Protein AF-A0A8F1MCC5-F1 (afdb_monomer)

Structure (mmCIF, N/CA/C/O backbone):
data_AF-A0A8F1MCC5-F1
#
_entry.id   AF-A0A8F1MCC5-F1
#
loop_
_atom_site.group_PDB
_atom_site.id
_atom_site.type_symbol
_atom_site.label_atom_id
_atom_site.label_alt_id
_atom_site.label_comp_id
_atom_site.label_asym_id
_atom_site.label_entity_id
_atom_site.label_seq_id
_atom_site.pdbx_PDB_ins_code
_atom_site.Cartn_x
_atom_site.Cartn_y
_atom_site.Cartn_z
_atom_site.occupancy
_atom_site.B_iso_or_equiv
_atom_site.auth_seq_id
_atom_site.auth_comp_id
_atom_site.auth_asym_id
_atom_site.auth_atom_id
_atom_site.pdbx_PDB_model_num
ATOM 1 N N . MET A 1 1 ? 9.339 -2.894 -1.973 1.00 56.00 1 MET A N 1
ATOM 2 C CA . MET A 1 1 ? 10.400 -3.174 -2.968 1.00 56.00 1 MET A CA 1
ATOM 3 C C . MET A 1 1 ? 11.684 -3.746 -2.362 1.00 56.00 1 MET A C 1
ATOM 5 O O . MET A 1 1 ? 11.947 -4.921 -2.570 1.00 56.00 1 MET A O 1
ATOM 9 N N . LYS A 1 2 ? 12.449 -2.987 -1.554 1.00 59.28 2 LYS A N 1
ATOM 10 C CA . LYS A 1 2 ? 13.795 -3.384 -1.066 1.00 59.28 2 LYS A CA 1
ATOM 11 C C . LYS A 1 2 ? 13.889 -4.766 -0.383 1.00 59.28 2 LYS A C 1
ATOM 13 O O . LYS A 1 2 ? 14.909 -5.434 -0.511 1.00 59.28 2 LYS A O 1
ATOM 18 N N . ARG A 1 3 ? 12.839 -5.208 0.322 1.00 62.56 3 ARG A N 1
ATOM 19 C CA . ARG A 1 3 ? 12.808 -6.501 1.039 1.00 62.56 3 ARG A CA 1
ATOM 20 C C . ARG A 1 3 ? 12.649 -7.729 0.130 1.00 62.56 3 ARG A C 1
ATOM 22 O O . ARG A 1 3 ? 13.221 -8.765 0.442 1.00 62.56 3 ARG A O 1
ATOM 29 N N . ASN A 1 4 ? 11.917 -7.619 -0.981 1.00 60.75 4 ASN A N 1
ATOM 30 C CA . ASN A 1 4 ? 11.568 -8.782 -1.811 1.00 60.75 4 ASN A CA 1
ATOM 31 C C . ASN A 1 4 ? 12.645 -9.102 -2.855 1.00 60.75 4 ASN A C 1
ATOM 33 O O . ASN A 1 4 ? 12.906 -10.270 -3.115 1.00 60.75 4 AS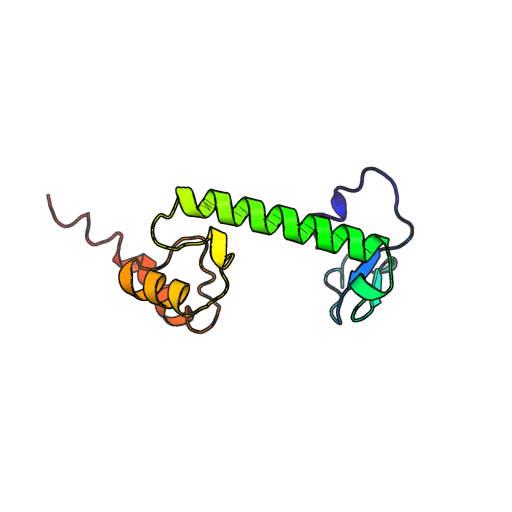N A O 1
ATOM 37 N N . VAL A 1 5 ? 13.336 -8.084 -3.381 1.00 58.53 5 VAL A N 1
ATOM 38 C CA . VAL A 1 5 ? 14.385 -8.269 -4.403 1.00 58.53 5 VAL A CA 1
ATOM 39 C C . VAL A 1 5 ? 15.598 -9.038 -3.857 1.00 58.53 5 VAL A C 1
ATOM 41 O O . VAL A 1 5 ? 16.221 -9.807 -4.575 1.00 58.53 5 VAL A O 1
ATOM 44 N N . ARG A 1 6 ? 15.895 -8.919 -2.554 1.00 56.53 6 ARG A N 1
ATOM 45 C CA . ARG A 1 6 ? 16.997 -9.650 -1.896 1.00 56.53 6 ARG A CA 1
ATOM 46 C C . ARG A 1 6 ? 16.755 -11.156 -1.730 1.00 56.53 6 ARG A C 1
ATOM 48 O O . ARG A 1 6 ? 17.698 -11.873 -1.427 1.00 56.53 6 ARG A O 1
ATOM 55 N N . LYS A 1 7 ? 15.509 -11.627 -1.865 1.00 55.47 7 LYS A N 1
ATOM 56 C CA . LYS A 1 7 ? 15.119 -13.025 -1.607 1.00 55.47 7 LYS A CA 1
ATOM 57 C C . LYS A 1 7 ? 15.023 -13.890 -2.869 1.00 55.47 7 LYS A C 1
ATOM 59 O O . LYS A 1 7 ? 14.708 -15.071 -2.749 1.00 55.47 7 LYS A O 1
ATOM 64 N N . ALA A 1 8 ? 15.274 -13.341 -4.059 1.00 59.31 8 ALA A N 1
ATOM 65 C CA . ALA A 1 8 ? 15.304 -14.136 -5.282 1.00 59.31 8 ALA A CA 1
ATOM 66 C C . ALA A 1 8 ? 16.492 -15.118 -5.227 1.00 59.31 8 ALA A C 1
ATOM 68 O O . ALA A 1 8 ? 17.647 -14.711 -5.235 1.00 59.31 8 ALA A O 1
ATOM 69 N N . ALA A 1 9 ? 16.202 -16.419 -5.128 1.00 50.72 9 ALA A N 1
ATOM 70 C CA . ALA A 1 9 ? 17.196 -17.488 -4.961 1.00 50.72 9 ALA A CA 1
ATOM 71 C C . ALA A 1 9 ? 18.005 -17.809 -6.238 1.00 50.72 9 ALA A C 1
ATOM 73 O O . ALA A 1 9 ? 18.853 -18.698 -6.229 1.00 50.72 9 ALA A O 1
ATOM 74 N N . ARG A 1 10 ? 17.745 -17.102 -7.343 1.00 63.19 10 ARG A N 1
ATOM 75 C CA . ARG A 1 10 ? 18.512 -17.154 -8.592 1.00 63.19 10 ARG A CA 1
ATOM 76 C C . ARG A 1 10 ? 18.919 -15.736 -8.971 1.00 63.19 10 ARG A C 1
ATOM 78 O O . ARG A 1 10 ? 18.195 -14.791 -8.657 1.00 63.19 10 ARG A O 1
ATOM 85 N N . GLY A 1 11 ? 20.068 -15.608 -9.634 1.00 74.94 11 GLY A N 1
ATOM 86 C CA . GLY A 1 11 ? 20.470 -14.346 -10.249 1.00 74.94 11 GLY A CA 1
ATOM 87 C C . GLY A 1 11 ? 19.369 -13.822 -11.174 1.00 74.94 11 GLY A C 1
ATOM 88 O O . GLY A 1 11 ? 18.619 -14.606 -11.756 1.00 74.94 11 GLY A O 1
ATOM 89 N N . PHE A 1 12 ? 19.249 -12.504 -11.256 1.00 83.75 12 PHE A N 1
ATOM 90 C CA . PHE A 1 12 ? 18.375 -11.807 -12.191 1.00 83.75 12 PHE A CA 1
ATOM 91 C C . PHE A 1 12 ? 19.237 -10.876 -13.037 1.00 83.75 12 PHE A C 1
ATOM 93 O O . PHE A 1 12 ? 20.212 -10.310 -12.537 1.00 83.75 12 PHE A O 1
ATOM 100 N N . ASP A 1 13 ? 18.854 -10.709 -14.294 1.00 89.81 13 ASP A N 1
ATOM 101 C CA . ASP A 1 13 ? 19.545 -9.818 -15.227 1.00 89.81 13 ASP A CA 1
ATOM 102 C C . ASP A 1 13 ? 18.917 -8.416 -15.237 1.00 89.81 13 ASP A C 1
ATOM 104 O O . ASP A 1 13 ? 19.599 -7.427 -15.496 1.00 89.81 13 ASP A O 1
ATOM 108 N N . GLU A 1 14 ? 17.631 -8.318 -14.884 1.00 93.38 14 GLU A N 1
ATOM 109 C CA . GLU A 1 14 ? 16.857 -7.076 -14.887 1.00 93.38 14 GLU A CA 1
ATOM 110 C C . GLU A 1 14 ? 15.805 -7.060 -13.763 1.00 93.38 14 GLU A C 1
ATOM 112 O O . GLU A 1 14 ? 15.252 -8.091 -13.369 1.00 93.38 14 GLU A O 1
ATOM 117 N N . ILE A 1 15 ? 15.512 -5.863 -13.252 1.00 94.81 15 ILE A N 1
ATOM 118 C CA . ILE A 1 15 ? 14.426 -5.556 -12.324 1.00 94.81 15 ILE A CA 1
ATOM 119 C C . ILE A 1 15 ? 13.526 -4.510 -12.981 1.00 94.81 15 ILE A C 1
ATOM 121 O O . ILE A 1 15 ? 13.887 -3.339 -13.084 1.00 94.81 1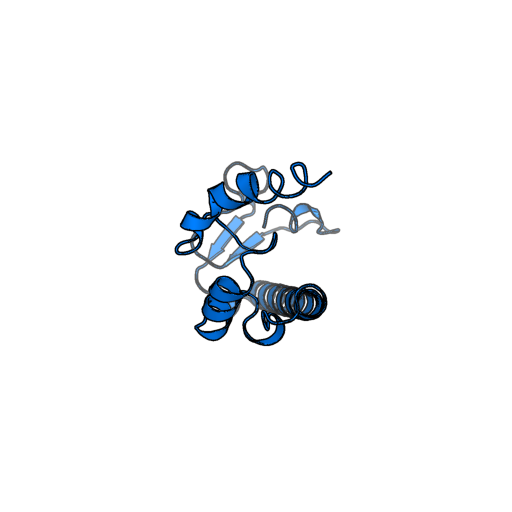5 ILE A O 1
ATOM 125 N N . ILE A 1 16 ? 12.309 -4.907 -13.340 1.00 96.25 16 ILE A N 1
ATOM 126 C CA . ILE A 1 16 ? 11.307 -3.984 -13.878 1.00 96.25 16 ILE A CA 1
ATOM 127 C C . ILE A 1 16 ? 10.402 -3.512 -12.737 1.00 96.25 16 ILE A C 1
ATOM 129 O O . ILE A 1 16 ? 9.847 -4.324 -11.992 1.00 96.25 16 ILE A O 1
ATOM 133 N N . ILE A 1 17 ? 10.264 -2.195 -12.581 1.00 96.06 17 ILE A N 1
ATOM 134 C CA . ILE A 1 17 ? 9.399 -1.566 -11.575 1.00 96.06 17 ILE A CA 1
ATOM 135 C C . ILE A 1 17 ? 8.263 -0.835 -12.284 1.00 96.06 17 ILE A C 1
ATOM 137 O O . ILE A 1 17 ? 8.507 0.065 -13.088 1.00 96.06 17 ILE A O 1
ATOM 141 N N . ASP A 1 18 ? 7.029 -1.188 -11.927 1.00 96.94 18 ASP A N 1
ATOM 142 C CA . ASP A 1 18 ? 5.856 -0.423 -12.336 1.00 96.94 18 ASP A CA 1
ATOM 143 C C . ASP A 1 18 ? 5.801 0.940 -11.628 1.00 96.94 18 ASP A C 1
ATOM 145 O O . ASP A 1 18 ? 5.911 1.026 -10.400 1.00 96.94 18 ASP A O 1
ATOM 149 N N . GLY A 1 19 ? 5.617 2.004 -12.409 1.00 95.69 19 GLY A N 1
ATOM 150 C CA . GLY A 1 19 ? 5.400 3.365 -11.928 1.00 95.69 19 GLY A CA 1
ATOM 151 C C . GLY A 1 19 ? 6.407 4.369 -12.481 1.00 95.69 19 GLY A C 1
ATOM 152 O O . GLY A 1 19 ? 6.895 4.235 -13.597 1.00 95.69 19 GLY A O 1
ATOM 153 N N . THR A 1 20 ? 6.682 5.418 -11.705 1.00 95.81 20 THR A N 1
ATOM 154 C CA . THR A 1 20 ? 7.567 6.533 -12.097 1.00 95.81 20 THR A CA 1
ATOM 155 C C . THR A 1 20 ? 8.733 6.746 -11.132 1.00 95.81 20 THR A C 1
ATOM 157 O O . THR A 1 20 ? 9.546 7.645 -11.328 1.00 95.81 20 THR A O 1
ATOM 160 N N . VAL A 1 21 ? 8.827 5.933 -10.077 1.00 95.06 21 VAL A N 1
ATOM 161 C CA . VAL A 1 21 ? 9.786 6.123 -8.983 1.00 95.06 21 VAL A CA 1
ATOM 162 C C . VAL A 1 21 ? 10.734 4.935 -8.896 1.00 95.06 21 VAL A C 1
ATOM 164 O O . VAL A 1 21 ? 10.308 3.793 -8.716 1.00 95.06 21 VAL A O 1
ATOM 167 N N . ASN A 1 22 ? 12.038 5.214 -8.927 1.00 94.38 22 ASN A N 1
ATOM 168 C CA . ASN A 1 22 ? 13.056 4.210 -8.652 1.00 94.38 22 ASN A CA 1
ATOM 169 C C . ASN A 1 22 ? 13.259 4.018 -7.142 1.00 94.38 22 ASN A C 1
ATOM 171 O O . ASN A 1 22 ? 14.052 4.699 -6.495 1.00 94.38 22 ASN A O 1
ATOM 175 N N . PHE A 1 23 ? 12.576 3.025 -6.574 1.00 92.44 23 PHE A N 1
ATOM 176 C CA . PHE A 1 23 ? 12.710 2.670 -5.156 1.00 92.44 23 PHE A CA 1
ATOM 177 C C . PHE A 1 23 ? 14.057 2.028 -4.776 1.00 92.44 23 PHE A C 1
ATOM 179 O O . PHE A 1 23 ? 14.296 1.771 -3.589 1.00 92.44 23 PHE A O 1
ATOM 186 N N . LEU A 1 24 ? 14.910 1.719 -5.755 1.00 93.62 24 LEU A N 1
ATOM 187 C CA . LEU A 1 24 ? 16.239 1.137 -5.564 1.00 93.62 24 LEU A CA 1
ATOM 188 C C . LEU A 1 24 ? 17.368 2.124 -5.891 1.00 93.62 24 LEU A C 1
ATOM 190 O O . LEU A 1 24 ? 18.528 1.713 -5.859 1.00 93.62 24 LEU A O 1
ATOM 194 N N . ALA A 1 25 ? 17.047 3.398 -6.133 1.00 93.88 25 ALA A N 1
ATOM 195 C CA . ALA A 1 25 ? 18.040 4.453 -6.296 1.00 93.88 25 ALA A CA 1
ATOM 196 C C . ALA A 1 25 ? 19.002 4.505 -5.094 1.00 93.88 25 ALA A C 1
ATOM 198 O O . ALA A 1 25 ? 18.587 4.348 -3.937 1.00 93.88 25 ALA A O 1
ATOM 199 N N . GLY A 1 26 ? 20.294 4.676 -5.373 1.00 93.56 26 GLY A N 1
ATOM 200 C CA . GLY A 1 26 ? 21.375 4.669 -4.389 1.00 93.56 26 GLY A CA 1
ATOM 201 C C . GLY A 1 26 ? 21.703 3.287 -3.814 1.00 93.56 26 GLY A C 1
ATOM 202 O O . GLY A 1 26 ? 22.382 3.195 -2.792 1.00 93.56 26 GLY A O 1
ATOM 203 N N . THR A 1 27 ? 21.211 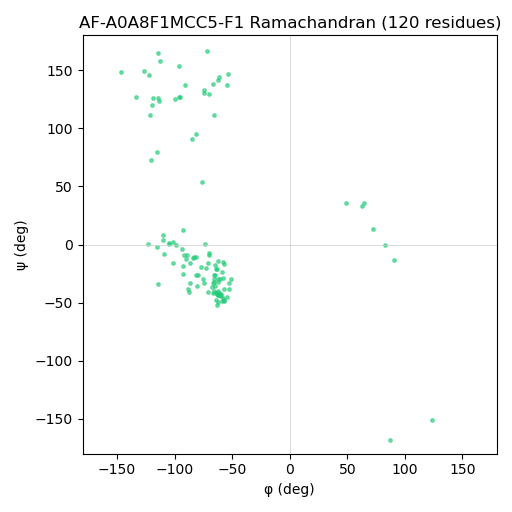2.197 -4.413 1.00 93.50 27 THR A N 1
ATOM 204 C CA . THR A 1 27 ? 21.539 0.825 -3.987 1.00 93.50 27 THR A CA 1
ATOM 205 C C . THR A 1 27 ? 22.368 0.101 -5.050 1.00 93.50 27 THR A C 1
ATOM 207 O O . THR A 1 27 ? 22.246 0.422 -6.229 1.00 93.50 27 THR A O 1
ATOM 210 N N . PRO A 1 28 ? 23.134 -0.954 -4.701 1.00 92.06 28 PRO A N 1
ATOM 211 C CA . PRO A 1 28 ? 23.875 -1.752 -5.691 1.00 92.06 28 PRO A CA 1
ATOM 212 C C . PRO A 1 28 ? 23.006 -2.392 -6.784 1.00 92.06 28 PRO A C 1
ATOM 214 O O . PRO A 1 28 ? 23.528 -2.883 -7.782 1.00 92.06 28 PRO A O 1
ATOM 217 N N . LEU A 1 29 ? 21.688 -2.425 -6.570 1.00 92.25 29 LEU A N 1
ATOM 218 C CA . LEU A 1 29 ? 20.715 -2.994 -7.491 1.00 92.25 29 LEU A CA 1
ATOM 219 C C . LEU A 1 29 ? 20.249 -2.003 -8.556 1.00 92.25 29 LEU A C 1
ATOM 221 O O . LEU A 1 29 ? 19.675 -2.437 -9.545 1.00 92.25 29 LEU A O 1
ATOM 225 N N . GLU A 1 30 ? 20.494 -0.703 -8.368 1.00 94.88 30 GLU A N 1
ATOM 226 C CA . GLU A 1 30 ? 20.030 0.364 -9.261 1.00 94.88 30 GLU A CA 1
ATOM 227 C C . GLU A 1 30 ? 20.419 0.127 -10.722 1.00 94.88 30 GLU A C 1
ATOM 229 O O . GLU A 1 30 ? 19.604 0.345 -11.610 1.00 94.88 30 GLU A O 1
ATOM 234 N N . LYS A 1 31 ? 21.621 -0.409 -10.967 1.00 93.75 31 LYS A N 1
ATOM 235 C CA . LYS A 1 31 ? 22.122 -0.724 -12.315 1.00 93.75 31 LYS A CA 1
ATOM 236 C C . LYS A 1 31 ? 21.303 -1.768 -13.086 1.00 93.75 31 LYS A C 1
ATOM 238 O O . LYS A 1 31 ? 21.511 -1.910 -14.282 1.00 93.75 31 LYS A O 1
ATOM 243 N N . TYR A 1 32 ? 20.422 -2.507 -12.413 1.00 94.94 32 TYR A N 1
ATOM 244 C CA . TYR A 1 32 ? 19.540 -3.499 -13.034 1.00 94.94 32 TYR A CA 1
ATOM 245 C C . TYR A 1 32 ? 18.111 -2.976 -13.217 1.00 94.94 32 TYR A C 1
ATOM 247 O O . TYR A 1 32 ? 17.240 -3.749 -13.598 1.00 94.94 32 TYR A O 1
ATOM 255 N N . VAL A 1 33 ? 17.824 -1.717 -12.866 1.00 95.94 33 VAL A N 1
ATOM 256 C CA . VAL A 1 33 ? 16.448 -1.223 -12.758 1.00 95.94 33 VAL A CA 1
ATOM 257 C C . VAL A 1 33 ? 15.982 -0.513 -14.018 1.00 95.94 33 VAL A C 1
ATOM 259 O O . VAL A 1 33 ? 16.554 0.498 -14.416 1.00 95.94 33 VAL A O 1
ATOM 262 N N . THR A 1 34 ? 14.839 -0.963 -14.524 1.00 96.56 34 THR A N 1
ATOM 263 C CA . THR A 1 34 ? 14.056 -0.274 -15.551 1.00 96.56 34 THR A CA 1
ATOM 264 C C . THR A 1 34 ? 12.715 0.159 -14.950 1.00 96.56 34 THR A C 1
ATOM 266 O O . THR A 1 34 ? 11.989 -0.653 -14.370 1.00 96.56 34 THR A O 1
ATOM 269 N N . ILE A 1 35 ? 12.380 1.449 -15.060 1.00 97.12 35 ILE A N 1
ATOM 270 C CA . ILE A 1 35 ? 11.098 2.006 -14.598 1.00 97.12 35 ILE A CA 1
ATOM 271 C C . ILE A 1 35 ? 10.162 2.149 -15.793 1.00 97.12 35 ILE A C 1
ATOM 273 O O . ILE A 1 35 ? 10.510 2.810 -16.770 1.00 97.12 35 ILE A O 1
ATOM 277 N N . ILE A 1 36 ? 8.973 1.556 -15.711 1.00 96.81 36 ILE A N 1
ATOM 278 C CA . ILE A 1 36 ? 7.967 1.626 -16.774 1.00 96.81 36 ILE A CA 1
ATOM 279 C C . ILE A 1 36 ? 6.619 1.951 -16.133 1.00 96.81 36 ILE A C 1
ATOM 281 O O . ILE A 1 36 ? 6.171 1.267 -15.218 1.00 96.81 36 ILE A O 1
ATOM 285 N N . ALA A 1 37 ? 5.948 2.995 -16.613 1.00 96.62 37 ALA A N 1
ATOM 286 C CA . ALA A 1 37 ? 4.598 3.305 -16.161 1.00 96.62 37 ALA A CA 1
ATOM 287 C C . ALA A 1 37 ? 3.597 2.307 -16.762 1.00 96.62 37 ALA A C 1
ATOM 289 O O . ALA A 1 37 ? 3.611 2.090 -17.975 1.00 96.62 37 ALA A O 1
ATOM 290 N N . LYS A 1 38 ? 2.695 1.760 -15.934 1.00 96.00 38 LYS A N 1
ATOM 291 C CA . LYS A 1 38 ? 1.695 0.751 -16.334 1.00 96.00 38 LYS A CA 1
ATOM 292 C C . LYS A 1 38 ? 2.340 -0.550 -16.820 1.00 96.00 38 LYS A C 1
ATOM 294 O O . LYS A 1 38 ? 1.846 -1.206 -17.738 1.00 96.00 38 LYS A O 1
ATOM 299 N N . ALA A 1 39 ? 3.485 -0.900 -16.240 1.00 96.56 39 ALA A N 1
ATOM 300 C CA . ALA A 1 39 ? 4.247 -2.083 -16.622 1.00 96.56 39 ALA A CA 1
ATOM 301 C C . ALA A 1 39 ? 3.486 -3.381 -16.331 1.00 96.56 39 ALA A C 1
ATOM 303 O O . ALA A 1 39 ? 3.688 -4.379 -17.013 1.00 96.56 39 ALA A O 1
ATOM 304 N N . ASP A 1 40 ? 2.586 -3.362 -15.354 1.00 96.12 40 ASP A N 1
ATOM 305 C CA . ASP A 1 40 ? 1.681 -4.459 -15.022 1.00 96.12 40 ASP A CA 1
ATOM 306 C C . ASP A 1 40 ? 0.731 -4.845 -16.171 1.00 96.12 40 ASP A C 1
ATOM 308 O O . ASP A 1 40 ? 0.364 -6.015 -16.291 1.00 96.12 40 ASP A O 1
ATOM 312 N N . GLY A 1 41 ? 0.375 -3.890 -17.036 1.00 96.50 41 GLY A N 1
ATOM 313 C CA . GLY A 1 41 ? -0.417 -4.115 -18.249 1.00 96.50 41 GLY A CA 1
ATOM 314 C C . GLY A 1 41 ? 0.403 -4.453 -19.500 1.00 96.50 41 GLY A C 1
ATOM 315 O O . GLY A 1 41 ? -0.176 -4.811 -20.523 1.00 96.50 41 GLY A O 1
ATOM 316 N N . LEU A 1 42 ? 1.732 -4.330 -19.438 1.00 96.50 42 LEU A N 1
ATOM 317 C CA . LEU A 1 42 ? 2.630 -4.473 -20.593 1.00 96.50 42 LEU A CA 1
ATOM 318 C C . LEU A 1 42 ? 3.565 -5.683 -20.477 1.00 96.50 42 LEU A C 1
ATOM 320 O O . LEU A 1 42 ? 3.905 -6.299 -21.484 1.00 96.50 42 LEU A O 1
ATOM 324 N N . ILE A 1 43 ? 3.991 -6.021 -19.258 1.00 97.31 43 ILE A N 1
ATOM 325 C CA . ILE A 1 43 ? 5.032 -7.011 -18.981 1.00 97.31 43 ILE A CA 1
ATOM 326 C C . ILE A 1 43 ? 4.459 -8.149 -18.116 1.00 97.31 43 ILE A C 1
ATOM 328 O O . ILE A 1 43 ? 4.066 -7.913 -16.969 1.00 97.31 43 ILE A O 1
ATOM 332 N N . PRO A 1 44 ? 4.475 -9.410 -18.595 1.00 97.44 44 PRO A N 1
ATOM 333 C CA . PRO A 1 44 ? 3.893 -10.543 -17.870 1.00 97.44 44 PRO A CA 1
ATOM 334 C C . PRO A 1 44 ? 4.463 -10.775 -16.463 1.00 97.44 44 PRO A C 1
ATOM 336 O O . PRO A 1 44 ? 3.715 -11.095 -15.541 1.00 97.44 44 PRO A O 1
ATOM 339 N N . SER A 1 45 ? 5.773 -10.597 -16.266 1.00 95.62 45 SER A N 1
ATOM 340 C CA . SER A 1 45 ? 6.413 -10.789 -14.955 1.00 95.62 45 SER A CA 1
ATOM 341 C C . SER A 1 45 ? 5.980 -9.736 -13.932 1.00 95.62 45 SER A C 1
ATOM 343 O O . SER A 1 45 ? 5.779 -10.063 -12.761 1.00 95.62 45 SER A O 1
ATOM 345 N N . VAL A 1 46 ? 5.771 -8.492 -14.372 1.00 96.44 46 VAL A N 1
ATOM 346 C CA . VAL A 1 46 ? 5.248 -7.416 -13.524 1.00 96.44 46 VAL A CA 1
ATOM 347 C C . VAL A 1 46 ? 3.774 -7.658 -13.211 1.00 96.44 46 VAL A C 1
ATOM 349 O O . VAL A 1 46 ? 3.374 -7.535 -12.058 1.00 96.44 46 VAL A O 1
ATOM 352 N N . SER A 1 47 ? 2.988 -8.108 -14.194 1.00 97.62 47 SER A N 1
ATOM 353 C CA . SER A 1 47 ? 1.595 -8.518 -13.985 1.00 97.62 47 SER A CA 1
ATOM 354 C C . SER A 1 47 ? 1.475 -9.623 -12.926 1.00 97.62 47 SER A C 1
ATOM 356 O O . SER A 1 47 ? 0.721 -9.499 -11.957 1.00 97.62 47 SER A O 1
ATOM 358 N N . ALA A 1 48 ? 2.299 -10.672 -13.035 1.00 96.75 48 ALA A N 1
ATOM 359 C CA . ALA A 1 48 ? 2.362 -11.749 -12.050 1.00 96.75 48 ALA A CA 1
ATOM 360 C C . ALA A 1 48 ? 2.753 -11.235 -10.653 1.00 96.75 48 ALA A C 1
ATOM 362 O O . ALA A 1 48 ? 2.138 -11.622 -9.657 1.00 96.75 48 ALA A O 1
ATOM 363 N N . ALA A 1 49 ? 3.730 -10.326 -10.566 1.00 95.62 49 ALA A N 1
ATOM 364 C CA . ALA A 1 49 ? 4.111 -9.700 -9.303 1.00 95.62 49 ALA A CA 1
ATOM 365 C C . ALA A 1 49 ? 2.954 -8.893 -8.681 1.00 95.62 49 ALA A C 1
ATOM 367 O O . ALA A 1 49 ? 2.726 -8.997 -7.472 1.00 95.62 49 ALA A O 1
ATOM 368 N N . SER A 1 50 ? 2.193 -8.149 -9.489 1.00 97.00 50 SER A N 1
ATOM 369 C CA . SER A 1 50 ? 1.011 -7.396 -9.049 1.00 97.00 50 SER A CA 1
ATOM 370 C C . SER A 1 50 ? -0.093 -8.310 -8.510 1.00 97.00 50 SER A C 1
ATOM 372 O O . SER A 1 50 ? -0.659 -8.022 -7.453 1.00 97.00 50 SER A O 1
ATOM 374 N N . ILE A 1 51 ? -0.355 -9.450 -9.164 1.00 97.38 51 ILE A N 1
ATOM 375 C CA . ILE A 1 51 ? -1.325 -10.453 -8.689 1.00 97.38 51 ILE A CA 1
ATOM 376 C C . ILE A 1 51 ? -0.891 -11.022 -7.336 1.00 97.38 51 ILE A C 1
ATOM 378 O O . ILE A 1 51 ? -1.679 -11.025 -6.388 1.00 97.38 51 ILE A O 1
ATOM 382 N N . ILE A 1 52 ? 0.369 -11.452 -7.215 1.00 96.62 52 ILE A N 1
ATOM 383 C CA . ILE A 1 52 ? 0.909 -11.997 -5.960 1.00 96.62 52 ILE A CA 1
ATOM 384 C C . ILE A 1 52 ? 0.783 -10.964 -4.834 1.00 96.62 52 ILE A C 1
ATOM 386 O O . ILE A 1 52 ? 0.324 -11.292 -3.739 1.00 96.62 52 ILE A O 1
ATOM 390 N N . ALA A 1 53 ? 1.148 -9.708 -5.102 1.00 95.69 53 ALA A N 1
ATOM 391 C CA . ALA A 1 53 ? 1.054 -8.631 -4.124 1.00 95.69 53 ALA A CA 1
ATOM 392 C C . ALA A 1 53 ? -0.397 -8.365 -3.686 1.00 95.69 53 ALA A C 1
ATOM 394 O O . ALA A 1 53 ? -0.652 -8.206 -2.490 1.00 95.69 53 ALA A O 1
ATOM 395 N N . LYS A 1 54 ? -1.351 -8.350 -4.627 1.00 96.06 54 LYS A N 1
ATOM 396 C CA . LYS A 1 54 ? -2.777 -8.142 -4.342 1.00 96.06 54 LYS A CA 1
ATOM 397 C C . LYS A 1 54 ? -3.343 -9.258 -3.472 1.00 96.06 54 LYS A C 1
ATOM 399 O O . LYS A 1 54 ? -3.907 -8.964 -2.422 1.00 96.06 54 LYS A O 1
ATOM 404 N N . VAL A 1 55 ? -3.145 -10.514 -3.874 1.00 97.88 55 VAL A N 1
ATOM 405 C CA . VAL A 1 55 ? -3.659 -11.686 -3.147 1.00 97.88 55 VAL A CA 1
ATOM 406 C C . VAL A 1 55 ? -3.084 -11.739 -1.732 1.00 97.88 55 VAL A C 1
ATOM 408 O O . VAL A 1 55 ? -3.828 -11.940 -0.774 1.00 97.88 55 VAL A O 1
ATOM 411 N N . ALA A 1 56 ? -1.780 -11.492 -1.577 1.00 97.38 56 ALA A N 1
ATOM 412 C CA . ALA A 1 56 ? -1.144 -11.458 -0.263 1.00 97.38 56 ALA A CA 1
ATOM 413 C C . ALA A 1 56 ? -1.715 -10.344 0.632 1.00 97.38 56 ALA A C 1
ATOM 415 O O . ALA A 1 56 ? -1.989 -10.583 1.808 1.00 97.38 56 ALA A O 1
ATOM 416 N N . ARG A 1 57 ? -1.925 -9.138 0.084 1.00 97.81 57 ARG A N 1
ATOM 417 C CA . ARG A 1 57 ? -2.502 -8.008 0.826 1.00 97.81 57 ARG A CA 1
ATOM 418 C C . ARG A 1 57 ? -3.936 -8.285 1.260 1.00 97.81 57 ARG A C 1
ATOM 420 O O . ARG A 1 57 ? -4.275 -8.031 2.409 1.00 97.81 57 ARG A O 1
ATOM 427 N N . ASP A 1 58 ? -4.771 -8.763 0.347 1.00 97.69 58 ASP A N 1
ATOM 428 C CA . ASP A 1 58 ? -6.184 -8.998 0.637 1.00 97.69 58 ASP A CA 1
ATOM 429 C C . ASP A 1 58 ? -6.345 -10.088 1.701 1.00 97.69 58 ASP A C 1
ATOM 431 O O . ASP A 1 58 ? -7.107 -9.911 2.648 1.00 97.69 58 ASP A O 1
ATOM 435 N N . LYS A 1 59 ? -5.554 -11.168 1.604 1.00 98.06 59 LYS A N 1
ATOM 436 C CA . LYS A 1 59 ? -5.514 -12.216 2.628 1.00 98.06 59 LYS A CA 1
ATOM 437 C C . LYS A 1 59 ? -5.116 -11.653 3.993 1.00 98.06 59 LYS A C 1
ATOM 439 O O . LYS A 1 59 ? -5.808 -11.905 4.973 1.00 98.06 59 LYS A O 1
ATOM 444 N N . PHE A 1 60 ? -4.042 -10.863 4.048 1.00 97.94 60 PHE A N 1
ATOM 445 C CA . PHE A 1 60 ? -3.598 -10.234 5.291 1.00 97.94 60 PHE A CA 1
ATOM 446 C C . PHE A 1 60 ? -4.706 -9.376 5.915 1.00 97.94 60 PHE A C 1
ATOM 448 O O . PHE A 1 60 ? -4.990 -9.516 7.098 1.00 97.94 60 PHE A O 1
ATOM 455 N N . MET A 1 61 ? -5.374 -8.527 5.129 1.00 97.94 61 MET A N 1
ATOM 456 C CA . MET A 1 61 ? -6.439 -7.661 5.647 1.00 97.94 61 MET A CA 1
ATOM 457 C C . MET A 1 61 ? -7.676 -8.440 6.110 1.00 97.94 61 MET A C 1
ATOM 459 O O . MET A 1 61 ? -8.291 -8.049 7.097 1.00 97.94 61 MET A O 1
ATOM 463 N N . ALA A 1 62 ? -8.007 -9.561 5.463 1.00 97.56 62 ALA A N 1
ATOM 464 C CA . ALA A 1 62 ? -9.058 -10.458 5.941 1.00 97.56 62 ALA A CA 1
ATOM 465 C C . ALA A 1 62 ? -8.699 -11.114 7.287 1.00 97.56 62 ALA A C 1
ATOM 467 O O . ALA A 1 62 ? -9.561 -11.273 8.145 1.00 97.56 62 ALA A O 1
ATOM 468 N N . GLU A 1 63 ? -7.427 -11.450 7.516 1.00 98.00 63 GLU A N 1
ATOM 469 C CA . GLU A 1 63 ? -6.963 -11.935 8.824 1.00 98.00 63 GLU A CA 1
ATOM 470 C C . GLU A 1 63 ? -7.080 -10.840 9.898 1.00 98.00 63 GLU A C 1
ATOM 472 O O . GLU A 1 63 ? -7.520 -11.123 11.012 1.00 98.00 63 GLU A O 1
ATOM 477 N N . GLN A 1 64 ? -6.756 -9.587 9.554 1.00 97.88 64 GLN A N 1
ATOM 478 C CA . GLN A 1 64 ? -6.867 -8.451 10.478 1.00 97.88 64 GLN A CA 1
ATOM 479 C C . GLN A 1 64 ? -8.312 -8.133 10.871 1.00 97.88 64 GLN A C 1
ATOM 481 O O . GLN A 1 64 ? -8.533 -7.617 11.961 1.00 97.88 64 GLN A O 1
ATOM 486 N N . ASP A 1 65 ? -9.290 -8.467 10.031 1.00 97.25 65 ASP A N 1
ATOM 487 C CA . ASP A 1 65 ? -10.713 -8.275 10.328 1.00 97.25 65 ASP A CA 1
ATOM 488 C C . ASP A 1 65 ? -11.173 -9.088 11.550 1.00 97.25 65 ASP A C 1
ATOM 490 O O . ASP A 1 65 ? -11.994 -8.632 12.341 1.00 97.25 65 ASP A O 1
ATOM 494 N N . ASN A 1 66 ? -10.572 -10.264 11.763 1.00 96.38 66 ASN A N 1
ATOM 495 C CA . ASN A 1 66 ? -10.828 -11.082 12.951 1.00 96.38 66 ASN A CA 1
ATOM 496 C C . ASN A 1 66 ? -10.140 -10.525 14.208 1.00 96.38 66 ASN A C 1
ATOM 498 O O . ASN A 1 66 ? -10.621 -10.733 15.318 1.00 96.38 66 ASN A O 1
ATOM 502 N N . ILE A 1 67 ? -9.002 -9.846 14.039 1.00 97.50 67 ILE A N 1
ATOM 503 C CA . ILE A 1 67 ? -8.214 -9.267 15.139 1.00 97.50 67 ILE A CA 1
ATOM 504 C C . ILE A 1 67 ? -8.820 -7.932 15.592 1.00 97.50 67 ILE A C 1
ATOM 506 O O . ILE A 1 67 ? -8.825 -7.624 16.781 1.00 97.50 67 ILE A O 1
ATOM 510 N N . TYR A 1 68 ? -9.352 -7.154 14.649 1.00 97.12 68 TYR A N 1
ATOM 511 C CA . TYR A 1 68 ? -9.952 -5.841 14.870 1.00 97.12 68 TYR A CA 1
ATOM 512 C C . TYR A 1 68 ? -11.421 -5.848 14.414 1.00 97.12 68 TYR A C 1
ATOM 514 O O . TYR A 1 68 ? -11.753 -5.260 13.377 1.00 97.12 68 TYR A O 1
ATOM 522 N N . PRO A 1 69 ? -12.317 -6.515 15.166 1.00 96.00 69 PRO A N 1
ATOM 523 C CA . PRO A 1 69 ? -13.721 -6.615 14.795 1.00 96.00 69 PRO A CA 1
ATOM 524 C C . PRO A 1 69 ? -14.380 -5.231 14.727 1.00 96.00 69 PRO A C 1
ATOM 526 O O . PRO A 1 69 ? -14.077 -4.333 15.510 1.00 96.00 69 PRO A O 1
ATOM 529 N N . GLY A 1 70 ? -15.301 -5.062 13.777 1.00 96.12 70 GLY A N 1
ATOM 530 C CA . GLY A 1 70 ? -16.037 -3.810 13.562 1.00 96.12 70 GLY A CA 1
ATOM 531 C C . GLY A 1 70 ? -15.380 -2.833 12.581 1.00 96.12 70 GLY A C 1
ATOM 532 O O . GLY A 1 70 ? -16.065 -1.929 12.103 1.00 96.12 70 GLY A O 1
ATOM 533 N N . TYR A 1 71 ? -14.108 -3.039 12.215 1.00 97.38 71 TYR A N 1
ATOM 534 C CA . TYR A 1 71 ? -13.444 -2.231 11.186 1.00 97.38 71 TYR A CA 1
ATOM 535 C C . TYR A 1 71 ? -13.805 -2.653 9.762 1.00 97.38 71 TYR A C 1
ATOM 537 O O . TYR A 1 71 ? -13.803 -1.789 8.894 1.00 97.38 71 TYR A O 1
ATOM 545 N N . ASP A 1 72 ? -14.185 -3.918 9.534 1.00 96.69 72 ASP A N 1
ATOM 546 C CA . ASP A 1 72 ? -14.564 -4.463 8.218 1.00 96.69 72 ASP A CA 1
ATOM 547 C C . ASP A 1 72 ? -13.401 -4.479 7.208 1.00 96.69 72 ASP A C 1
ATOM 549 O O . ASP A 1 72 ? -13.571 -4.274 6.002 1.00 96.69 72 ASP A O 1
ATOM 553 N N . PHE A 1 73 ? -12.192 -4.748 7.708 1.00 97.88 73 PHE A N 1
ATOM 554 C CA . PHE A 1 73 ? -10.948 -4.725 6.941 1.00 97.88 73 PHE A CA 1
ATOM 555 C C . PHE A 1 73 ? -10.961 -5.669 5.739 1.00 97.88 73 PHE A C 1
ATOM 557 O O . PHE A 1 73 ? -10.307 -5.378 4.732 1.00 97.88 73 PHE A O 1
ATOM 564 N N . SER A 1 74 ? -11.714 -6.765 5.813 1.00 96.75 74 SER A N 1
ATOM 565 C CA . SER A 1 74 ? -11.876 -7.725 4.722 1.00 96.75 74 SER A CA 1
ATOM 566 C C . SER A 1 74 ? -12.522 -7.108 3.473 1.00 96.75 74 SER A C 1
ATOM 568 O O . SER A 1 74 ? -12.198 -7.519 2.359 1.00 96.75 74 SER A O 1
ATOM 570 N N . SER A 1 75 ? -13.377 -6.088 3.620 1.00 96.12 75 SER A N 1
ATOM 571 C CA . SER A 1 75 ? -14.122 -5.501 2.498 1.00 96.12 75 SER A CA 1
ATOM 572 C C . SER A 1 75 ? -13.358 -4.386 1.783 1.00 96.12 75 SER A C 1
ATOM 574 O O . SER A 1 75 ? -13.372 -4.293 0.554 1.00 96.12 75 SER A O 1
ATOM 576 N N . HIS A 1 76 ? -12.671 -3.531 2.542 1.00 96.94 76 HIS A N 1
ATOM 577 C CA . HIS A 1 76 ? -12.044 -2.319 2.015 1.00 96.94 76 HIS A CA 1
ATOM 578 C C . HIS A 1 76 ? -10.524 -2.335 2.126 1.00 96.94 76 HIS A C 1
ATOM 580 O O . HIS A 1 76 ? -9.886 -1.374 1.702 1.00 96.94 76 HIS A O 1
ATOM 586 N N . VAL A 1 77 ? -9.922 -3.381 2.698 1.00 96.94 77 VAL A N 1
ATOM 587 C CA . VAL A 1 77 ? -8.467 -3.607 2.757 1.00 96.94 77 VAL A CA 1
ATOM 588 C C . VAL A 1 77 ? -7.663 -2.388 3.234 1.00 96.94 77 VAL A C 1
ATOM 590 O O . VAL A 1 77 ? -6.563 -2.108 2.758 1.00 96.94 77 VAL A O 1
ATOM 593 N N . GLY A 1 78 ? -8.238 -1.632 4.172 1.00 95.44 78 GLY A N 1
ATOM 594 C CA . GLY A 1 78 ? -7.632 -0.432 4.753 1.00 95.44 78 GLY A CA 1
ATOM 595 C C . GLY A 1 78 ? -7.798 0.861 3.942 1.00 95.44 78 GLY A C 1
ATOM 596 O O . GLY A 1 78 ? -7.359 1.913 4.400 1.00 95.44 78 GLY A O 1
ATOM 597 N N . TYR A 1 79 ? -8.464 0.845 2.779 1.00 96.44 79 TYR A N 1
ATOM 598 C CA . TYR A 1 79 ? -8.826 2.083 2.080 1.00 96.44 79 TYR A CA 1
ATOM 599 C C . TYR A 1 79 ? -9.776 2.928 2.936 1.00 96.44 79 TYR A C 1
ATOM 601 O O . TYR A 1 79 ? -10.656 2.405 3.618 1.00 96.44 79 TYR A O 1
ATOM 609 N N . GLY A 1 80 ? -9.604 4.250 2.903 1.00 94.44 80 GLY A N 1
ATOM 610 C CA . GLY A 1 80 ? -10.385 5.202 3.696 1.00 94.44 80 GLY A CA 1
ATOM 611 C C . GLY A 1 80 ? -11.788 5.440 3.143 1.00 94.44 80 GLY A C 1
ATOM 612 O O . GLY A 1 80 ? -12.136 6.585 2.873 1.00 94.44 80 GLY A O 1
ATOM 613 N N . VAL A 1 81 ? -12.576 4.384 2.931 1.00 95.94 81 VAL A N 1
ATOM 614 C CA . VAL A 1 81 ? -13.991 4.462 2.527 1.00 95.94 81 VAL A CA 1
ATOM 615 C C . VAL A 1 81 ? -14.869 4.948 3.686 1.00 95.94 81 VAL A C 1
ATOM 617 O O . VAL A 1 81 ? -14.429 4.977 4.832 1.00 95.94 81 VAL A O 1
ATOM 620 N N . ALA A 1 82 ? -16.120 5.329 3.408 1.00 95.88 82 ALA A N 1
ATOM 621 C CA . ALA A 1 82 ? -17.024 5.876 4.427 1.00 95.88 82 ALA A CA 1
ATOM 622 C C . ALA A 1 82 ? -17.191 4.953 5.647 1.00 95.88 82 ALA A C 1
ATOM 624 O O . ALA A 1 82 ? -17.057 5.421 6.773 1.00 95.88 82 ALA A O 1
ATOM 625 N N . LYS A 1 83 ? -17.388 3.646 5.418 1.00 95.88 83 LYS A N 1
ATOM 626 C CA . LYS A 1 83 ? -17.514 2.641 6.485 1.00 95.88 83 LYS A CA 1
ATOM 627 C C . LYS A 1 83 ? -16.265 2.574 7.370 1.00 95.88 83 LYS A C 1
ATOM 629 O O . LYS A 1 83 ? -16.386 2.602 8.586 1.00 95.88 83 LYS A O 1
ATOM 634 N N . HIS A 1 84 ? -15.080 2.582 6.761 1.00 97.31 84 HIS A N 1
ATOM 635 C CA . HIS A 1 84 ? -13.817 2.532 7.493 1.00 97.31 84 HIS A CA 1
ATOM 636 C C . HIS A 1 84 ? -13.588 3.796 8.329 1.00 97.31 84 HIS A C 1
ATOM 638 O O . HIS A 1 84 ? -13.195 3.709 9.485 1.00 97.31 84 HIS A O 1
ATOM 644 N N . ARG A 1 85 ? -13.889 4.981 7.780 1.00 95.31 85 ARG A N 1
ATOM 645 C CA . ARG A 1 85 ? -13.794 6.238 8.542 1.00 95.31 85 ARG A CA 1
ATOM 646 C C . ARG A 1 85 ? -14.752 6.252 9.731 1.00 95.31 85 ARG A C 1
ATOM 648 O O . ARG A 1 85 ? -14.330 6.607 10.820 1.00 95.31 85 ARG A O 1
ATOM 655 N N . ALA A 1 86 ? -15.990 5.794 9.539 1.00 95.88 86 ALA A N 1
ATOM 656 C CA . ALA A 1 86 ? -16.953 5.669 10.629 1.00 95.88 86 ALA A CA 1
ATOM 657 C C . ALA A 1 86 ? -16.477 4.679 11.707 1.00 95.88 86 ALA A C 1
ATOM 659 O O . ALA A 1 86 ? -16.628 4.951 12.893 1.00 95.88 86 ALA A O 1
ATOM 660 N N . ALA A 1 87 ? -15.865 3.556 11.315 1.00 96.62 87 ALA A N 1
ATOM 661 C CA . ALA A 1 87 ? -15.261 2.629 12.266 1.00 96.62 87 ALA A CA 1
ATOM 662 C C . ALA A 1 87 ? -14.126 3.289 13.062 1.00 96.62 87 ALA A C 1
ATOM 664 O O . ALA A 1 87 ? -14.101 3.148 14.276 1.00 96.62 87 ALA A O 1
ATOM 665 N N . ILE A 1 88 ? -13.253 4.069 12.416 1.00 96.50 88 ILE A N 1
ATOM 666 C CA . ILE A 1 88 ? -12.181 4.813 13.099 1.00 96.50 88 ILE A CA 1
ATOM 667 C C . ILE A 1 88 ? -12.747 5.853 14.073 1.00 96.50 88 ILE A C 1
ATOM 669 O O . ILE A 1 88 ? -12.249 5.993 15.186 1.00 96.50 88 ILE A O 1
ATOM 673 N N . ASP A 1 89 ? -13.793 6.579 13.675 1.00 94.50 89 ASP A N 1
ATOM 674 C CA . ASP A 1 89 ? -14.423 7.584 14.536 1.00 94.50 89 ASP A CA 1
ATOM 675 C C . ASP A 1 89 ? -15.093 6.943 15.770 1.00 94.50 89 ASP A C 1
ATOM 677 O O . ASP A 1 89 ? -15.085 7.539 16.844 1.00 94.50 89 ASP A O 1
ATOM 681 N N . ASN A 1 90 ? -15.624 5.720 15.638 1.00 95.81 90 ASN A N 1
ATOM 682 C CA . ASN A 1 90 ? -16.312 5.003 16.719 1.00 95.81 90 ASN A CA 1
ATOM 683 C C . ASN A 1 90 ? -15.382 4.155 17.603 1.00 95.81 90 ASN A C 1
ATOM 685 O O . AS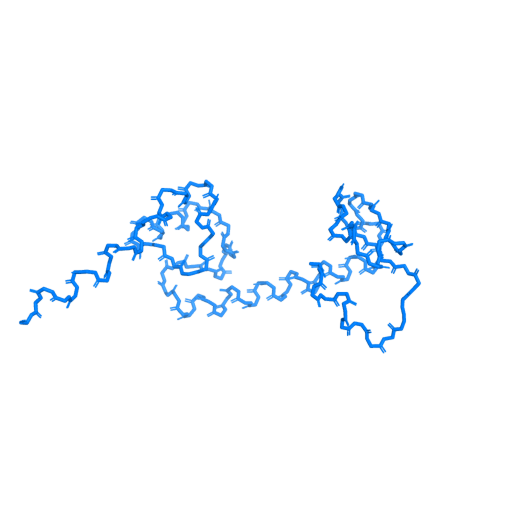N A 1 90 ? -15.613 4.042 18.803 1.00 95.81 90 ASN A O 1
ATOM 689 N N . LEU A 1 91 ? -14.378 3.506 17.009 1.00 96.44 91 LEU A N 1
ATOM 690 C CA . LEU A 1 91 ? -13.530 2.489 17.648 1.00 96.44 91 LEU A CA 1
ATOM 691 C C . LEU A 1 91 ? -12.096 2.976 17.903 1.00 96.44 91 LEU A C 1
ATOM 693 O O . LEU A 1 91 ? -11.326 2.276 18.558 1.00 96.44 91 LEU A O 1
ATOM 697 N N . GLY A 1 92 ? -11.727 4.151 17.387 1.00 95.44 92 GLY A N 1
ATOM 698 C CA . GLY A 1 92 ? -10.374 4.697 17.461 1.00 95.44 92 GLY A CA 1
ATOM 699 C C . GLY A 1 92 ? -9.460 4.242 16.319 1.00 95.44 92 GLY A C 1
ATOM 700 O O . GLY A 1 92 ? -9.891 3.711 15.299 1.00 95.44 92 GLY A O 1
ATOM 701 N N . VAL A 1 93 ? -8.160 4.502 16.465 1.00 96.56 93 VAL A N 1
ATOM 702 C CA . VAL A 1 93 ? -7.132 4.005 15.540 1.00 96.56 93 VAL A CA 1
ATOM 703 C C . VAL A 1 93 ? -6.513 2.719 16.082 1.00 96.56 93 VAL A C 1
ATOM 705 O O . VAL A 1 93 ? -6.475 2.481 17.284 1.00 96.56 93 VAL A O 1
ATOM 708 N N . THR A 1 94 ? -5.999 1.892 15.178 1.00 95.88 94 THR A N 1
ATOM 709 C CA . THR A 1 94 ? -5.240 0.668 15.488 1.00 95.88 94 THR A CA 1
ATOM 710 C C . THR A 1 94 ? -3.786 0.815 15.026 1.00 95.88 94 THR A C 1
ATOM 712 O O . THR A 1 94 ? -3.528 1.635 14.139 1.00 95.88 94 THR A O 1
ATOM 715 N N . PRO A 1 95 ? -2.850 -0.045 15.474 1.00 95.50 95 PRO A N 1
ATOM 716 C CA . PRO A 1 95 ? -1.463 -0.045 14.991 1.00 95.50 95 PRO A CA 1
ATOM 717 C C . PRO A 1 95 ? -1.297 -0.236 13.471 1.00 95.50 95 PRO A C 1
ATOM 719 O O . PRO A 1 95 ? -0.233 0.041 12.919 1.00 95.50 95 PRO A O 1
ATOM 722 N N . LEU A 1 96 ? -2.331 -0.718 12.768 1.00 95.94 96 LEU A N 1
ATOM 723 C CA . LEU A 1 96 ? -2.321 -0.842 11.305 1.00 95.94 96 LEU A CA 1
ATOM 724 C C . LEU A 1 96 ? -2.532 0.503 10.595 1.00 95.94 96 LEU A C 1
ATOM 726 O O . LEU A 1 96 ? -2.222 0.641 9.407 1.00 95.94 96 LEU A O 1
ATOM 730 N N . HIS A 1 97 ? -3.083 1.492 11.297 1.00 96.62 97 HIS A N 1
ATOM 731 C CA . HIS A 1 97 ? -3.391 2.790 10.731 1.00 96.62 97 HIS A CA 1
ATOM 732 C C . HIS A 1 97 ? -2.123 3.612 10.537 1.00 96.62 97 HIS A C 1
ATOM 734 O O . HIS A 1 97 ? -1.294 3.794 11.425 1.00 96.62 97 HIS A O 1
ATOM 740 N N . ARG A 1 98 ? -1.981 4.168 9.336 1.00 95.75 98 ARG A N 1
ATOM 741 C CA . ARG A 1 98 ? -0.847 5.022 8.993 1.00 95.75 98 ARG A CA 1
ATOM 742 C C . ARG A 1 98 ? -1.148 6.444 9.430 1.00 95.75 98 ARG A C 1
ATOM 744 O O . ARG A 1 98 ? -1.698 7.220 8.656 1.00 95.75 98 ARG A O 1
ATOM 751 N N . LEU A 1 99 ? -0.764 6.786 10.656 1.00 95.31 99 LEU A N 1
ATOM 752 C CA . LEU A 1 99 ? -1.086 8.088 11.243 1.00 95.31 99 LEU A CA 1
ATOM 753 C C . LEU A 1 99 ? -0.462 9.261 10.476 1.00 95.31 99 LEU A C 1
ATOM 755 O O . LEU A 1 99 ? -0.994 10.351 10.516 1.00 95.31 99 LEU A O 1
ATOM 759 N N . SER A 1 100 ? 0.587 9.062 9.675 1.00 94.50 100 SER A N 1
ATOM 760 C CA . SER A 1 100 ? 1.111 10.130 8.809 1.00 94.50 100 SER A CA 1
ATOM 761 C C . SER A 1 100 ? 0.198 10.510 7.632 1.00 94.50 100 SER A C 1
ATOM 763 O O . SER A 1 100 ? 0.483 11.477 6.929 1.00 94.50 100 SER A O 1
ATOM 765 N N . PHE A 1 101 ? -0.878 9.761 7.369 1.00 92.94 101 PHE A N 1
ATOM 766 C CA . PHE A 1 101 ? -1.775 10.009 6.240 1.00 92.94 101 PHE A CA 1
ATOM 767 C C . PHE A 1 101 ? -2.907 10.938 6.664 1.00 92.94 101 PHE A C 1
ATOM 769 O O . PHE A 1 101 ? -3.509 10.738 7.713 1.00 92.94 101 PHE A O 1
ATOM 776 N N . ALA A 1 102 ? -3.270 11.920 5.837 1.00 88.38 102 ALA A N 1
ATOM 777 C CA . ALA A 1 102 ? -4.528 12.639 6.033 1.00 88.38 102 ALA A CA 1
ATOM 778 C C . ALA A 1 102 ? -5.718 11.681 5.782 1.00 88.38 102 ALA A C 1
ATOM 780 O O . ALA A 1 102 ? -5.661 10.903 4.826 1.00 88.38 102 ALA A O 1
ATOM 781 N N . PRO A 1 103 ? -6.791 11.701 6.600 1.00 90.25 103 PRO A N 1
ATOM 782 C CA . PRO A 1 103 ? -7.071 12.604 7.726 1.00 90.25 103 PRO A CA 1
ATOM 783 C C . PRO A 1 103 ? -6.611 12.077 9.102 1.00 90.25 103 PRO A C 1
ATOM 785 O O . PRO A 1 103 ? -7.016 12.615 10.129 1.00 90.25 103 PRO A O 1
ATOM 788 N N . LEU A 1 104 ? -5.801 11.018 9.148 1.00 93.00 104 LEU A N 1
ATOM 789 C CA . LEU A 1 104 ? -5.391 10.334 10.379 1.00 93.00 104 LEU A CA 1
ATOM 790 C C . LEU A 1 104 ? -4.240 11.014 11.135 1.00 93.00 104 LEU A C 1
ATOM 792 O O . LEU A 1 104 ? -4.018 10.688 12.297 1.00 93.00 104 LEU A O 1
ATOM 796 N N . ALA A 1 105 ? -3.575 12.006 10.534 1.00 92.00 105 ALA A N 1
ATOM 797 C CA . ALA A 1 105 ? -2.535 12.823 11.178 1.00 92.00 105 ALA A CA 1
ATOM 798 C C . ALA A 1 105 ? -2.952 13.426 12.523 1.00 92.00 105 ALA A C 1
ATOM 800 O O . ALA A 1 105 ? -2.119 13.561 13.416 1.00 92.00 105 ALA A O 1
ATOM 801 N N . LYS A 1 106 ? -4.245 13.710 12.708 1.00 91.62 106 LYS A N 1
ATOM 802 C CA . LYS A 1 106 ? -4.787 14.207 13.980 1.00 91.62 106 LYS A CA 1
ATOM 803 C C . LYS A 1 106 ? -4.664 13.209 15.144 1.00 9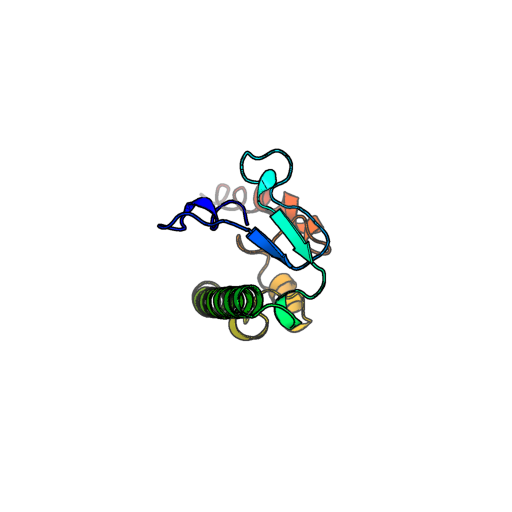1.62 106 LYS A C 1
ATOM 805 O O . LYS A 1 106 ? -4.680 13.641 16.288 1.00 91.62 106 LYS A O 1
ATOM 810 N N . TYR A 1 107 ? -4.512 11.911 14.865 1.00 89.44 107 TYR A N 1
ATOM 811 C CA . TYR A 1 107 ? -4.373 10.863 15.884 1.00 89.44 107 TYR A CA 1
ATOM 812 C C . TYR A 1 107 ? -2.912 10.528 16.226 1.00 89.44 107 TYR A C 1
ATOM 814 O O . TYR A 1 107 ? -2.669 9.735 17.129 1.00 89.44 107 TYR A O 1
ATOM 822 N N . ALA A 1 108 ? -1.926 11.124 15.538 1.00 85.31 108 ALA A N 1
ATOM 823 C CA . ALA A 1 108 ? -0.504 10.790 15.701 1.00 85.31 108 ALA A CA 1
ATOM 824 C C . ALA A 1 108 ? 0.031 10.983 17.133 1.00 85.31 108 ALA A C 1
ATOM 826 O O . ALA A 1 108 ? 1.000 10.333 17.512 1.00 85.31 108 ALA A O 1
ATOM 827 N N . ASN A 1 109 ? -0.616 11.844 17.924 1.00 77.62 109 ASN A N 1
ATOM 828 C CA . ASN A 1 109 ? -0.225 12.161 19.298 1.00 77.62 109 ASN A CA 1
ATOM 829 C C . ASN A 1 109 ? -1.204 11.605 20.350 1.00 77.62 109 ASN A C 1
ATOM 831 O O . ASN A 1 109 ? -1.047 11.887 21.533 1.00 77.62 109 ASN A O 1
ATOM 835 N N . THR A 1 110 ? -2.235 10.855 19.947 1.00 64.06 110 THR A N 1
ATOM 836 C CA . THR A 1 110 ? -3.302 10.411 20.861 1.00 64.06 110 THR A CA 1
ATOM 837 C C . THR A 1 110 ? -2.902 9.173 21.670 1.00 64.06 110 THR A C 1
ATOM 839 O O . THR A 1 110 ? -3.349 9.027 22.804 1.00 64.06 110 THR A O 1
ATOM 842 N N . GLU A 1 111 ? -1.989 8.336 21.161 1.00 55.12 111 GLU A N 1
ATOM 843 C CA . GLU A 1 111 ? -1.515 7.138 21.879 1.00 55.12 111 GLU A CA 1
ATOM 844 C C . GLU A 1 111 ? -0.745 7.454 23.177 1.00 55.12 111 GLU A C 1
ATOM 846 O O . GLU A 1 111 ? -0.658 6.602 24.055 1.00 55.12 111 GLU A O 1
ATOM 851 N N . ALA A 1 112 ? -0.261 8.690 23.357 1.00 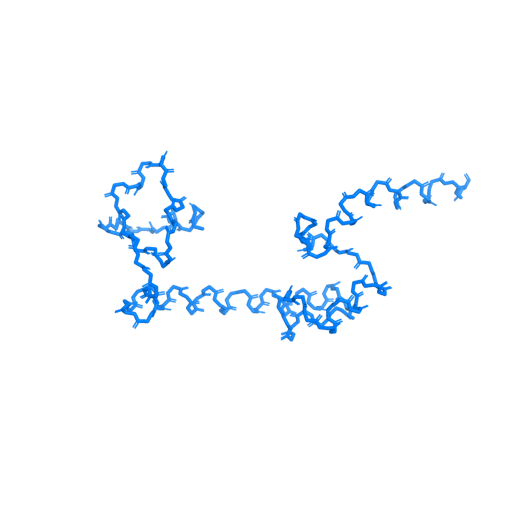45.91 112 ALA A N 1
ATOM 852 C CA . ALA A 1 112 ? 0.409 9.117 24.588 1.00 45.91 112 ALA A CA 1
ATOM 853 C C . ALA A 1 112 ? -0.547 9.311 25.785 1.00 45.91 112 ALA A C 1
ATOM 855 O O . ALA A 1 112 ? -0.095 9.279 26.925 1.00 45.91 112 ALA A O 1
ATOM 856 N N . ASN A 1 113 ? -1.856 9.485 25.556 1.00 42.97 113 ASN A N 1
ATOM 857 C CA . ASN A 1 113 ? -2.823 9.774 26.626 1.00 42.97 113 ASN A CA 1
ATOM 858 C C . ASN A 1 113 ? -3.649 8.561 27.080 1.00 42.97 113 ASN A C 1
ATOM 860 O O . ASN A 1 113 ? -4.255 8.616 28.145 1.00 42.97 113 ASN A O 1
ATOM 864 N N . SER A 1 114 ? -3.683 7.466 26.315 1.00 48.00 114 SER A N 1
ATOM 865 C CA . SER A 1 114 ? -4.482 6.280 26.666 1.00 48.00 114 SER A CA 1
ATOM 866 C C . SER A 1 114 ? -3.781 5.317 27.632 1.00 48.00 114 SER A C 1
ATOM 868 O O . SER A 1 114 ? -4.449 4.445 28.173 1.00 48.00 114 SER A O 1
ATOM 870 N N . GLN A 1 115 ? -2.473 5.477 27.876 1.00 45.31 115 GLN A N 1
ATOM 871 C CA . GLN A 1 115 ? -1.750 4.717 28.910 1.00 45.31 115 GLN A CA 1
ATOM 872 C C . GLN A 1 115 ? -1.685 5.423 30.274 1.00 45.31 115 GLN A C 1
ATOM 874 O O . GLN A 1 115 ? -1.501 4.751 31.276 1.00 45.31 115 GLN A O 1
ATOM 879 N N . ASN A 1 116 ? -1.913 6.739 30.350 1.00 42.38 116 ASN A N 1
ATOM 880 C CA . ASN A 1 116 ? -1.943 7.456 31.637 1.00 42.38 116 ASN A CA 1
ATOM 881 C C . ASN A 1 116 ? -3.295 7.366 32.370 1.00 42.38 116 ASN A C 1
ATOM 883 O O . ASN A 1 116 ? -3.380 7.773 33.520 1.00 42.38 116 ASN A O 1
ATOM 887 N N . ALA A 1 117 ? -4.355 6.863 31.728 1.00 46.44 117 ALA A N 1
ATOM 888 C CA . ALA A 1 117 ? -5.691 6.782 32.330 1.00 46.44 117 ALA A CA 1
ATOM 889 C C . ALA A 1 117 ? -5.957 5.462 33.082 1.00 46.44 117 ALA A C 1
ATOM 891 O O . ALA A 1 117 ? -6.943 5.370 33.803 1.00 46.44 117 ALA A O 1
ATOM 892 N N . SER A 1 118 ? -5.109 4.440 32.914 1.00 44.34 118 SER A N 1
ATOM 893 C CA . SER A 1 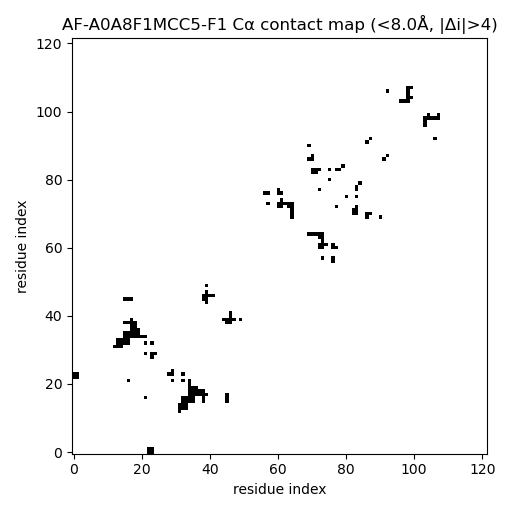118 ? -5.227 3.152 33.618 1.00 44.34 118 SER A CA 1
ATOM 894 C C . SER A 1 118 ? -4.443 3.086 34.930 1.00 44.34 118 SER A C 1
ATOM 896 O O . SER A 1 118 ? -4.624 2.132 35.680 1.00 44.34 118 SER A O 1
ATOM 898 N N . ASP A 1 119 ? -3.604 4.088 35.209 1.00 44.34 119 ASP A N 1
ATOM 899 C CA . ASP A 1 119 ? -2.696 4.108 36.364 1.00 44.34 119 ASP A CA 1
ATOM 900 C C . ASP A 1 119 ? -3.173 5.059 37.491 1.00 44.34 119 ASP A C 1
ATOM 902 O O . ASP A 1 119 ? -2.504 5.172 38.514 1.00 44.34 119 ASP A O 1
ATOM 906 N N . GLU A 1 120 ? -4.330 5.725 37.339 1.00 45.56 120 GLU A N 1
ATOM 907 C CA . GLU A 1 120 ? -4.933 6.612 38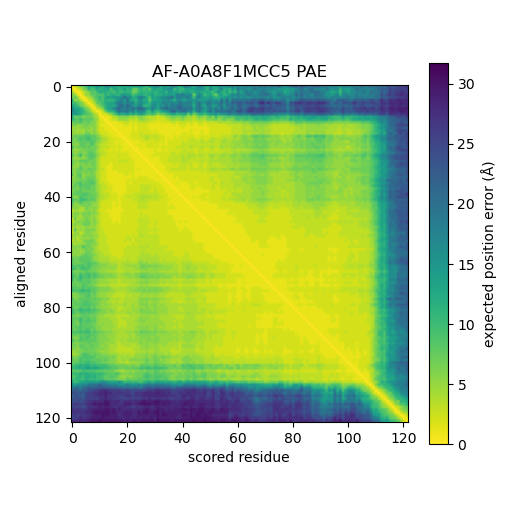.363 1.00 45.56 120 GLU A CA 1
ATOM 908 C C . GLU A 1 120 ? -6.142 6.001 39.109 1.00 45.56 120 GLU A C 1
ATOM 910 O O . GLU A 1 120 ? -6.689 6.632 40.013 1.00 45.56 120 GLU A O 1
ATOM 915 N N . GLU A 1 121 ? -6.534 4.760 38.803 1.00 45.16 121 GLU A N 1
ATOM 916 C CA . GLU A 1 121 ? -7.496 3.987 39.603 1.00 45.16 121 GLU A CA 1
ATOM 917 C C . GLU A 1 121 ? -6.814 2.745 40.201 1.00 45.16 121 GLU A C 1
ATOM 919 O O . GLU A 1 121 ? -6.949 1.653 39.655 1.00 45.16 121 GLU A O 1
ATOM 924 N N . ILE A 1 122 ? -6.063 2.932 41.298 1.00 39.22 122 ILE A N 1
ATOM 925 C CA . ILE A 1 122 ? -5.915 2.049 42.487 1.00 39.22 122 ILE A CA 1
ATOM 926 C C . ILE A 1 122 ? -5.171 2.822 43.585 1.00 39.22 122 ILE A C 1
ATOM 928 O O . ILE A 1 122 ? -4.080 3.368 43.306 1.00 39.22 122 ILE A O 1
#

InterPro domains:
  IPR001352 Ribonuclease HII/HIII [PTHR10954] (33-111)
  IPR012337 Ribonuclease H-like superfamily [SSF53098] (2-110)
  IPR024567 Ribonuclease HII/HIII domain [PF01351] (3-102)
  IPR024567 Ribonuclease HII/HIII domain [PS51975] (1-113)
  IPR036397 Ribonuclease H superfamily [G3DSA:3.30.420.10] (1-122)

pLDDT: mean 86.88, std 17.55, range [39.22, 98.06]

Nearest PDB structures (foldseek):
  2etj-assembly1_A  TM=8.380E-01  e=1.718E-05  Thermotoga maritima
  7uwe-assembly1_C  TM=9.393E-01  e=6.513E-05  Escherichia coli
  3o3g-assembly1_A  TM=8.307E-01  e=5.053E-05  Thermotoga maritima
  5y9p-assembly1_A  TM=8.663E-01  e=1.153E-04  Staphylococcus aureus
  4hht-assembly1_A  TM=8.465E-01  e=1.082E-04  Thermotoga maritima MSB8

Solvent-accessible surface area (backbone atoms only — not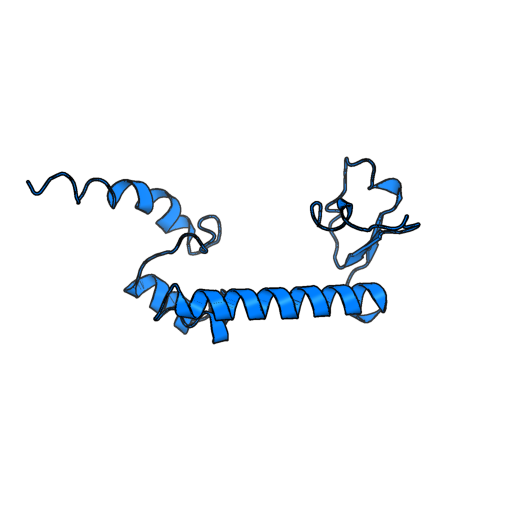 comparable to full-atom values): 7568 Å² total; per-residue (Å²): 111,79,77,62,70,75,65,57,93,58,92,73,86,68,43,78,41,67,37,90,74,73,86,44,66,97,43,97,61,35,89,34,58,46,77,34,69,64,26,48,82,73,37,71,71,43,29,52,51,51,50,54,52,50,54,53,51,50,53,51,25,40,57,45,23,74,75,44,70,80,44,55,25,59,80,52,62,76,50,85,44,73,68,37,49,53,26,36,76,74,73,46,83,56,94,85,55,63,33,89,38,87,85,39,46,81,54,64,71,52,74,74,57,70,66,64,67,70,73,77,77,126

Organism: NCBI:txid2841263

Mean predicted aligned error: 8.09 Å

Foldseek 3Di:
DVVPVVPPPDDDQADEDEDDDDPQPPHPCSVRYDYDHPVLVVPVVNVVVVVVVVVVLLVVQVVVCVVLPQQPCNPQSPPPDPSNVVSCVVVNDDPVDDCVDPPNVVCPCVVVPPVVVVPPPD

Sequence (122 aa):
MKRNVRKAARGFDEIIIDGTVNFLAGTPLEKYVTIIAKADGLIPSVSAASIIAKVARDKFMAEQDNIYPGYDFSSHVGYGVAKHRAAIDNLGVTPLHRLSFAPLAKYANTEANSQNASDEEI

Radius of gyration: 19.61 Å; Cα contacts (8 Å, |Δi|>4): 102; chains: 1; bounding box: 41×32×63 Å

Secondary structure (DSSP, 8-state):
-HHHHTT-SS--S-EEEESS--TTTTSTTGGGEEEETTGGGT-HHHHHHHHHHHHHHHHHHHHHHHHSTTS-HHHHTT---HHHHHHHHHH---TTS-TTSTTGGGGTTGGGTSSSSSSS--